Protein AF-A0A2D4FGV4-F1 (afdb_monomer_lite)

Foldseek 3Di:
DDAPPLFQWWKWAADPNDIDIDSDDDQADPPPRHGDDDPDPVRDIDTHTRPRDQPVPDPDDDDDDDPDDCPHPPDCVRDPPLVVVLVVVQVVCVVVVHDRDDSVRCCVPPPVVPDDDDD

Sequence (119 aa):
MQPLDSERALIKVTHCDKDIFGCLVPKNCPLCGQRLIYQSLEEAPVSIPSPFVNGHRERCSFLLKPTTGTFLRYEECFHNCYTYALTFINCVLSAQKQQQMNKNEFTEKFVIPRTRKAS

pLDDT: mean 72.89, std 15.18, range [33.41, 92.94]

Structure (mmCIF, N/CA/C/O backbone):
data_AF-A0A2D4FGV4-F1
#
_entry.id   AF-A0A2D4FGV4-F1
#
loop_
_atom_site.group_PDB
_atom_site.id
_atom_site.type_symbol
_atom_site.label_atom_id
_atom_site.label_alt_id
_atom_site.label_comp_id
_atom_site.label_asym_id
_atom_site.label_entity_id
_atom_site.label_seq_id
_atom_site.pdbx_PDB_ins_code
_atom_site.Cartn_x
_atom_site.Cartn_y
_atom_site.Cartn_z
_atom_site.occupancy
_atom_site.B_iso_or_equiv
_atom_site.auth_seq_id
_atom_site.auth_comp_id
_atom_site.auth_asym_id
_atom_site.auth_atom_id
_atom_site.pdbx_PDB_model_num
ATOM 1 N N . MET A 1 1 ? -16.715 -4.094 -10.945 1.00 33.41 1 MET A N 1
ATOM 2 C CA . MET A 1 1 ? -16.376 -2.903 -10.127 1.00 33.41 1 MET A CA 1
ATOM 3 C C . MET A 1 1 ? -15.103 -2.307 -10.693 1.00 33.41 1 MET A C 1
ATOM 5 O O . MET A 1 1 ? -14.169 -3.069 -10.898 1.00 33.41 1 MET A O 1
ATOM 9 N N . GLN A 1 2 ? -15.099 -1.014 -11.021 1.00 33.75 2 GLN A N 1
ATOM 10 C CA . GLN A 1 2 ? -13.971 -0.358 -11.692 1.00 33.75 2 GLN A CA 1
ATOM 11 C C . GLN A 1 2 ? -12.759 -0.210 -10.749 1.00 33.75 2 GLN A C 1
ATOM 13 O O . GLN A 1 2 ? -12.972 0.038 -9.557 1.00 33.75 2 GLN A O 1
ATOM 18 N N . PRO A 1 3 ? -11.518 -0.372 -11.249 1.00 41.62 3 PRO A N 1
ATOM 19 C CA . PRO A 1 3 ? -10.305 -0.102 -10.484 1.00 41.62 3 PRO A CA 1
ATOM 20 C C . PRO A 1 3 ? -10.306 1.355 -10.024 1.00 41.62 3 PRO A C 1
ATOM 22 O O . PRO A 1 3 ? -10.776 2.239 -10.741 1.00 41.62 3 PRO A O 1
ATOM 25 N N . LEU A 1 4 ? -9.796 1.617 -8.824 1.00 49.53 4 LEU A N 1
ATOM 26 C CA . LEU A 1 4 ? -9.469 2.983 -8.456 1.00 49.53 4 LEU A CA 1
ATOM 27 C C . LEU A 1 4 ? -8.192 3.326 -9.224 1.00 49.53 4 LEU A C 1
ATOM 29 O O . LEU A 1 4 ? -7.132 2.791 -8.904 1.00 49.53 4 LEU A O 1
ATOM 33 N N . ASP A 1 5 ? -8.319 4.132 -10.276 1.00 50.91 5 ASP A N 1
ATOM 34 C CA . ASP A 1 5 ? -7.172 4.585 -11.057 1.00 50.91 5 ASP A CA 1
ATOM 35 C C . ASP A 1 5 ? -6.155 5.195 -10.089 1.00 50.91 5 ASP A C 1
ATOM 37 O O . ASP A 1 5 ? -6.498 6.089 -9.312 1.00 50.91 5 ASP A 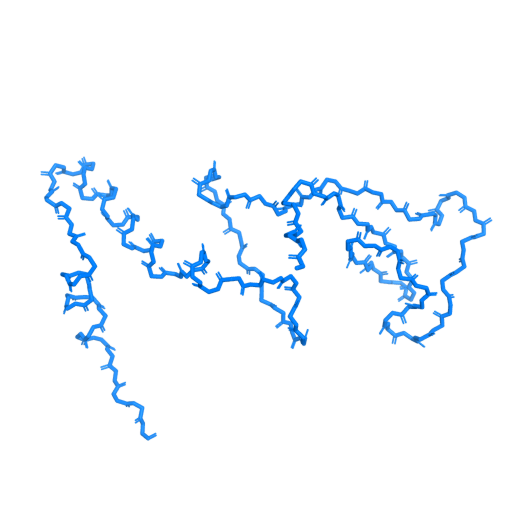O 1
ATOM 41 N N . SER A 1 6 ? -4.910 4.714 -10.120 1.00 53.06 6 SER A N 1
ATOM 42 C CA . SER A 1 6 ? -3.803 5.224 -9.288 1.00 53.06 6 SER A CA 1
ATOM 43 C C . SER A 1 6 ? -3.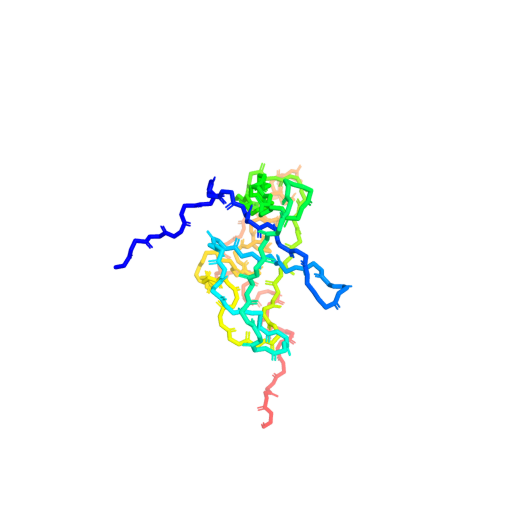557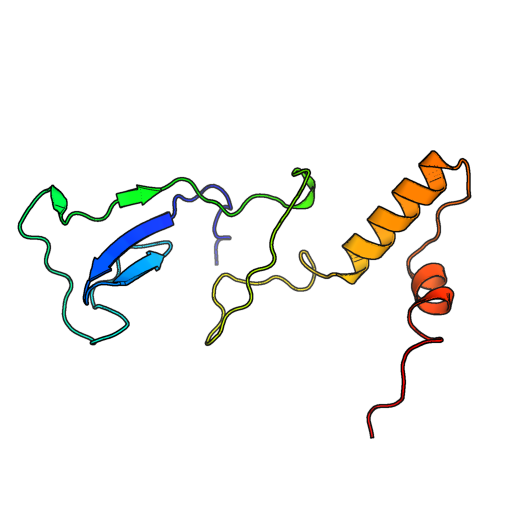 6.734 -9.488 1.00 53.06 6 SER A C 1
ATOM 45 O O . SER A 1 6 ? -2.797 7.345 -8.746 1.00 53.06 6 SER A O 1
ATOM 47 N N . GLU A 1 7 ? -4.226 7.336 -10.475 1.00 55.28 7 GLU A N 1
ATOM 48 C CA . GLU A 1 7 ? -4.224 8.753 -10.834 1.00 55.28 7 GLU A CA 1
ATOM 49 C C . GLU A 1 7 ? -5.276 9.595 -10.091 1.00 55.28 7 GLU A C 1
ATOM 51 O O . GLU A 1 7 ? -5.251 10.823 -10.182 1.00 55.28 7 GLU A O 1
ATOM 56 N N . ARG A 1 8 ? -6.219 8.988 -9.355 1.00 65.75 8 ARG A N 1
ATOM 57 C CA . ARG A 1 8 ? -7.262 9.763 -8.664 1.00 65.75 8 ARG A CA 1
ATOM 58 C C . ARG A 1 8 ? -6.678 10.524 -7.483 1.00 65.75 8 ARG A C 1
ATOM 60 O O . ARG A 1 8 ? -6.131 9.929 -6.558 1.00 65.75 8 ARG A O 1
ATOM 67 N N . ALA A 1 9 ? -6.848 11.843 -7.513 1.00 73.31 9 ALA A N 1
ATOM 68 C CA . ALA A 1 9 ? -6.480 12.730 -6.422 1.00 73.31 9 ALA A CA 1
ATOM 69 C C . ALA A 1 9 ? -7.100 12.266 -5.093 1.00 73.31 9 ALA A C 1
ATOM 71 O O . ALA A 1 9 ? -8.257 11.835 -5.042 1.00 73.31 9 ALA A O 1
ATOM 72 N N . LEU A 1 10 ? -6.322 12.354 -4.015 1.00 82.69 10 LEU A N 1
ATOM 73 C CA . LEU A 1 10 ? -6.863 12.196 -2.674 1.00 82.69 10 LEU A CA 1
ATOM 74 C C . LEU A 1 10 ? -7.544 13.493 -2.263 1.00 82.69 10 LEU A C 1
ATOM 76 O O . LEU A 1 10 ? -7.142 14.586 -2.642 1.00 82.69 10 LEU A O 1
ATOM 80 N N . ILE A 1 11 ? -8.562 13.369 -1.435 1.00 85.88 11 ILE A N 1
ATOM 81 C CA . ILE A 1 11 ? -9.229 14.490 -0.807 1.00 85.88 11 ILE A CA 1
ATOM 82 C C . ILE A 1 11 ? -8.801 14.532 0.653 1.00 85.88 11 ILE A C 1
ATOM 84 O O . ILE A 1 11 ? -8.931 13.536 1.369 1.00 85.88 11 ILE A O 1
ATOM 88 N N . LYS A 1 12 ? -8.304 15.689 1.081 1.00 89.94 12 LYS A N 1
ATOM 89 C CA . LYS A 1 12 ? -8.059 16.028 2.479 1.00 89.94 12 LYS A CA 1
ATOM 90 C C . LYS A 1 12 ? -9.239 16.838 3.011 1.00 89.94 12 LYS A C 1
ATOM 92 O O . LYS A 1 12 ? -9.642 17.828 2.403 1.00 89.94 12 LYS A O 1
ATOM 97 N N . VAL A 1 13 ? -9.744 16.444 4.174 1.00 91.38 13 VAL A N 1
ATOM 98 C CA . VAL A 1 13 ? -10.670 17.238 4.991 1.00 91.38 13 VAL A CA 1
ATOM 99 C C . VAL A 1 13 ? -10.119 17.329 6.410 1.00 91.38 13 VAL A C 1
ATOM 101 O O . VAL A 1 13 ? -9.530 16.365 6.898 1.00 91.38 13 VAL A O 1
ATOM 104 N N . THR A 1 14 ? -10.310 18.460 7.080 1.00 90.31 14 THR A N 1
ATOM 105 C CA . THR A 1 14 ? -9.868 18.648 8.468 1.00 90.31 14 THR A CA 1
ATOM 106 C C . THR A 1 14 ? -11.089 18.741 9.376 1.00 90.31 14 THR A C 1
ATOM 108 O O . THR A 1 14 ? -12.012 19.506 9.114 1.00 90.31 14 THR A O 1
ATOM 111 N N . HIS A 1 15 ? -11.129 17.913 10.420 1.00 91.19 15 HIS A N 1
ATOM 112 C CA . HIS A 1 15 ? -12.197 17.896 11.424 1.00 91.19 15 HIS A CA 1
ATOM 113 C C . HIS A 1 15 ? -11.682 17.235 12.710 1.00 91.19 15 HIS A C 1
ATOM 115 O O . HIS A 1 15 ? -10.802 16.379 12.646 1.00 91.19 15 HIS A O 1
ATOM 121 N N . CYS A 1 16 ? -12.233 17.580 13.880 1.00 90.56 16 CYS A N 1
ATOM 122 C CA . CYS A 1 16 ? -11.741 17.086 15.182 1.00 90.56 16 CYS A CA 1
ATOM 123 C C . CYS A 1 16 ? -10.230 17.321 15.397 1.00 90.56 16 CYS A C 1
ATOM 125 O O . CYS A 1 16 ? -9.563 16.467 15.980 1.00 90.56 16 CYS A O 1
ATOM 127 N N . ASP A 1 17 ? -9.678 18.415 14.864 1.00 89.69 17 ASP A N 1
ATOM 128 C CA . ASP A 1 17 ? -8.234 18.704 14.868 1.00 89.69 17 ASP A CA 1
ATOM 129 C C . ASP A 1 17 ? -7.375 17.585 14.245 1.00 89.69 17 ASP A C 1
ATOM 131 O O . ASP A 1 17 ? -6.211 17.374 14.602 1.00 89.69 17 ASP A O 1
ATOM 135 N N . LYS A 1 18 ? -7.960 16.825 13.310 1.00 88.75 18 LYS A N 1
ATOM 136 C CA . LYS A 1 18 ? -7.306 15.756 12.556 1.00 88.75 18 LYS A CA 1
ATOM 137 C C . LYS A 1 18 ? -7.515 15.952 11.064 1.00 88.75 18 LYS A C 1
ATOM 139 O O . LYS A 1 18 ? -8.599 16.315 10.608 1.00 88.75 18 LYS A O 1
ATOM 144 N N . ASP A 1 19 ? -6.480 15.616 10.308 1.00 89.19 19 ASP A N 1
ATOM 145 C CA . ASP A 1 19 ? -6.582 15.470 8.865 1.00 89.19 19 ASP A CA 1
ATOM 146 C C . ASP A 1 19 ? -7.112 14.080 8.514 1.00 89.19 19 ASP A C 1
ATOM 148 O O . ASP A 1 19 ? -6.609 13.054 8.979 1.00 89.19 19 ASP A O 1
ATOM 152 N N . ILE A 1 20 ? -8.140 14.057 7.675 1.00 86.81 20 ILE A N 1
ATOM 153 C CA . ILE A 1 20 ? -8.797 12.856 7.175 1.00 86.81 20 ILE A CA 1
ATOM 154 C C . ILE A 1 20 ? -8.589 12.821 5.663 1.00 86.81 20 ILE A C 1
ATOM 156 O O . ILE A 1 20 ? -8.904 13.782 4.959 1.00 86.81 20 ILE A O 1
ATOM 160 N N . PHE A 1 21 ? -8.083 11.694 5.166 1.00 86.19 21 PHE A N 1
ATOM 161 C CA . PHE A 1 21 ? -7.772 11.495 3.753 1.00 86.19 21 PHE A CA 1
ATOM 162 C C . PHE A 1 21 ? -8.650 10.395 3.158 1.00 86.19 21 PHE A C 1
ATOM 164 O O . PHE A 1 21 ? -8.829 9.337 3.764 1.00 86.19 21 PHE A O 1
ATOM 171 N N . GLY A 1 22 ? -9.172 10.619 1.955 1.00 78.38 22 GLY A N 1
ATOM 172 C CA . GLY A 1 22 ? -9.980 9.630 1.247 1.00 78.38 22 GLY A CA 1
ATOM 173 C C . GLY A 1 22 ? -10.102 9.918 -0.243 1.00 78.38 22 GLY A C 1
ATOM 174 O O . GLY A 1 22 ? -9.702 10.969 -0.720 1.00 78.38 22 GLY A O 1
ATOM 175 N N . CYS A 1 23 ? -10.668 8.979 -0.999 1.00 76.62 23 CYS A N 1
ATOM 176 C CA . CYS A 1 23 ? -10.889 9.154 -2.441 1.00 76.62 23 CYS A CA 1
ATOM 177 C C . CYS A 1 23 ? -12.130 10.006 -2.756 1.00 76.62 23 CYS A C 1
ATOM 179 O O . CYS A 1 23 ? -12.352 10.378 -3.903 1.00 76.62 23 CYS A O 1
ATOM 181 N N . LEU A 1 24 ? -12.974 10.249 -1.752 1.00 81.56 24 LEU A N 1
ATOM 182 C CA . LEU A 1 24 ? -14.224 10.996 -1.832 1.00 81.56 24 LEU A CA 1
ATOM 183 C C . LEU A 1 24 ? -14.411 11.779 -0.531 1.00 81.56 24 LEU A C 1
ATOM 185 O O . LEU A 1 24 ? -13.955 11.337 0.525 1.00 81.56 24 LEU A O 1
ATOM 189 N N . VAL A 1 25 ? -15.134 12.897 -0.598 1.00 85.69 25 VAL A N 1
ATOM 190 C CA . VAL A 1 25 ? -15.553 13.649 0.592 1.00 85.69 25 VAL A CA 1
ATOM 191 C C . VAL A 1 25 ? -16.596 12.824 1.357 1.00 85.69 25 VAL A C 1
ATOM 193 O O . VAL A 1 25 ? -17.662 12.534 0.800 1.00 85.69 25 VAL A O 1
ATOM 196 N N . PRO A 1 26 ? -16.339 12.424 2.614 1.00 85.94 26 PRO A N 1
ATOM 197 C CA . PRO A 1 26 ? -17.338 11.713 3.396 1.00 85.94 26 PRO A CA 1
ATOM 198 C C . PRO A 1 26 ? -18.455 12.670 3.844 1.00 85.94 26 PRO A C 1
ATOM 200 O O . PRO A 1 26 ? -18.226 13.851 4.075 1.00 85.94 26 PRO A O 1
ATOM 203 N N . LYS A 1 27 ? -19.689 12.171 3.998 1.00 89.25 27 LYS A N 1
ATOM 204 C CA . LYS A 1 27 ? -20.803 12.983 4.538 1.00 89.25 27 LYS A CA 1
ATOM 205 C C . LYS A 1 27 ? -20.671 13.219 6.048 1.00 89.25 27 LYS A C 1
ATOM 207 O O . LYS A 1 27 ? -21.094 14.254 6.560 1.00 89.25 27 LYS A O 1
ATOM 212 N N . ASN A 1 28 ? -20.091 12.247 6.749 1.00 92.62 28 ASN A N 1
ATOM 213 C CA . ASN A 1 28 ? -19.912 12.228 8.195 1.00 92.62 28 ASN A CA 1
ATOM 214 C C . ASN A 1 28 ? -18.431 12.032 8.529 1.00 92.62 28 ASN A C 1
ATOM 216 O O . ASN A 1 28 ? -17.736 11.275 7.851 1.00 92.62 28 ASN A O 1
ATOM 220 N N . CYS A 1 29 ? -17.961 12.680 9.591 1.00 90.62 29 CYS A N 1
ATOM 221 C CA . CYS A 1 29 ? -16.624 12.486 10.123 1.00 90.62 29 CYS A CA 1
ATOM 222 C C . CYS A 1 29 ? -16.473 11.036 10.624 1.00 90.62 29 CYS A C 1
ATOM 224 O O . CYS A 1 29 ? -17.256 10.610 11.475 1.00 90.62 29 CYS A O 1
ATOM 226 N N . PRO A 1 30 ? -15.462 10.276 10.166 1.00 87.50 30 PRO A N 1
ATOM 227 C CA . PRO A 1 30 ? -15.250 8.897 10.604 1.00 87.50 30 PRO A CA 1
ATOM 228 C C . PRO A 1 30 ? -14.776 8.785 12.062 1.00 87.50 30 PRO A C 1
ATOM 230 O O . PRO A 1 30 ? -14.788 7.689 12.612 1.00 87.50 30 PRO A O 1
ATOM 233 N N . LEU A 1 31 ? -14.350 9.892 12.684 1.00 89.06 31 LEU A N 1
ATOM 234 C CA . LEU A 1 31 ? -13.851 9.908 14.062 1.00 89.06 31 LEU A CA 1
ATOM 235 C C . LEU A 1 31 ? -14.959 10.176 15.088 1.00 89.06 31 LEU A C 1
ATOM 237 O O . LEU A 1 31 ? -14.990 9.529 16.128 1.00 89.06 31 LEU A O 1
ATOM 241 N N . CYS A 1 32 ? -15.869 11.116 14.805 1.00 92.44 32 CYS A N 1
ATOM 242 C CA . CYS A 1 32 ? -16.925 11.522 15.744 1.00 92.44 32 CYS A CA 1
ATOM 243 C C . CYS A 1 32 ? -18.357 11.254 15.253 1.00 92.44 32 CYS A C 1
ATOM 245 O O . CYS A 1 32 ? -19.307 11.475 15.998 1.00 92.44 32 CYS A O 1
ATOM 247 N N . GLY A 1 33 ? -18.547 10.838 13.997 1.00 91.88 33 GLY A N 1
ATOM 248 C CA . GLY A 1 33 ? -19.861 10.582 13.392 1.00 91.88 33 GLY A CA 1
ATOM 249 C C . GLY A 1 33 ? -20.658 11.829 12.983 1.00 91.88 33 GLY A C 1
ATOM 250 O O . GLY A 1 33 ? -21.651 11.711 12.260 1.00 91.88 33 GLY A O 1
ATOM 251 N N . GLN A 1 34 ? -20.234 13.031 13.385 1.00 92.94 34 GLN A N 1
ATOM 252 C CA . GLN A 1 34 ? -20.930 14.276 13.044 1.00 92.94 34 GLN A CA 1
ATOM 253 C C . GLN A 1 34 ? -20.838 14.601 11.550 1.00 92.94 34 GLN A C 1
ATOM 255 O O . GLN A 1 34 ? -19.916 14.175 10.857 1.00 92.94 34 GLN A O 1
ATOM 260 N N . ARG A 1 35 ? -21.819 15.347 11.037 1.00 91.19 35 ARG A N 1
ATOM 261 C CA . ARG A 1 35 ? -21.855 15.764 9.632 1.00 91.19 35 ARG A CA 1
ATOM 262 C C . ARG A 1 35 ? -20.736 16.766 9.358 1.00 91.19 35 ARG A C 1
ATOM 264 O O . ARG A 1 35 ? -20.573 17.710 10.122 1.00 91.19 35 ARG A O 1
ATOM 271 N N . LEU A 1 36 ? -20.016 16.585 8.253 1.00 88.81 36 LEU A N 1
ATOM 272 C CA . LEU A 1 36 ? -19.038 17.575 7.808 1.00 88.81 36 LEU A CA 1
ATOM 273 C C . LEU A 1 36 ? -19.781 18.765 7.190 1.00 88.81 36 LEU A C 1
ATOM 275 O O . LEU A 1 36 ? -20.557 18.600 6.245 1.00 88.81 36 LEU A O 1
ATOM 279 N N . ILE A 1 37 ? -19.586 19.944 7.774 1.00 85.38 37 ILE A N 1
ATOM 280 C CA . ILE A 1 37 ? -20.158 21.216 7.331 1.00 85.38 37 ILE A CA 1
ATOM 281 C C . ILE A 1 37 ? -18.986 22.170 7.132 1.00 85.38 37 ILE A C 1
ATOM 283 O O . ILE A 1 37 ? -18.173 22.322 8.035 1.00 85.38 37 ILE A O 1
ATOM 287 N N . TYR A 1 38 ? -18.920 22.785 5.957 1.00 84.06 38 TYR A N 1
ATOM 288 C CA . TYR A 1 38 ? -17.872 23.726 5.576 1.00 84.06 38 TYR A CA 1
ATOM 289 C C . TYR A 1 38 ? -18.514 25.105 5.493 1.00 84.06 38 TYR A C 1
ATOM 291 O O . TYR A 1 38 ? -19.438 25.294 4.698 1.00 84.06 38 TYR A O 1
ATOM 299 N N . GLN A 1 39 ? -18.105 26.029 6.358 1.00 79.44 39 GLN A N 1
ATOM 300 C CA . GLN A 1 39 ? -18.721 27.357 6.448 1.00 79.44 39 GLN A CA 1
ATOM 301 C C . GLN A 1 39 ? -17.937 28.409 5.668 1.00 79.44 39 GLN A C 1
ATOM 303 O O . GLN A 1 39 ? -18.500 29.436 5.289 1.00 79.44 39 GLN A O 1
ATOM 308 N N . SER A 1 40 ? -16.665 28.135 5.386 1.00 83.56 40 SER A N 1
ATOM 309 C CA . SER A 1 40 ? -15.785 29.024 4.641 1.00 83.56 40 SER A CA 1
ATOM 310 C C . SER A 1 40 ? -14.944 28.270 3.608 1.00 83.56 40 SER A C 1
ATOM 312 O O . SER A 1 40 ? -14.915 27.037 3.572 1.00 83.56 40 SER A O 1
ATOM 314 N N . LEU A 1 41 ? -14.273 29.019 2.728 1.00 82.56 41 LEU A N 1
ATOM 315 C CA . LEU A 1 41 ? -13.424 28.437 1.689 1.00 82.56 41 LEU A CA 1
ATOM 316 C C . LEU A 1 41 ? -12.168 27.783 2.284 1.00 82.56 41 LEU A C 1
ATOM 318 O O . LEU A 1 41 ? -11.675 26.798 1.743 1.00 82.56 41 LEU A O 1
ATOM 322 N N . GLU A 1 42 ? -11.678 28.299 3.410 1.00 84.19 42 GLU A N 1
ATOM 323 C CA . GLU A 1 42 ? -10.517 27.774 4.135 1.00 84.19 42 GLU A CA 1
ATOM 324 C C . GLU A 1 42 ? -10.782 26.378 4.720 1.00 84.19 42 GLU A C 1
ATOM 326 O O . GLU A 1 42 ? -9.852 25.590 4.886 1.00 84.19 42 GLU A O 1
ATOM 331 N N . GLU A 1 43 ? -12.048 26.055 4.998 1.00 83.62 43 GLU A N 1
ATOM 332 C CA . GLU A 1 43 ? -12.485 24.753 5.515 1.00 83.62 43 GLU A CA 1
ATOM 333 C C . GLU A 1 43 ? -12.818 23.745 4.405 1.00 83.62 43 GLU A C 1
ATOM 335 O O . GLU A 1 43 ? -13.081 22.574 4.687 1.00 83.62 43 GLU A O 1
ATOM 340 N N . ALA A 1 44 ? -12.838 24.175 3.140 1.00 87.31 44 ALA A N 1
ATOM 341 C CA . ALA A 1 44 ? -13.278 23.339 2.033 1.00 87.31 44 ALA A CA 1
ATOM 342 C C . ALA A 1 44 ? -12.364 22.110 1.828 1.00 87.31 44 ALA A C 1
ATOM 344 O O . ALA A 1 44 ? -11.149 22.184 2.032 1.00 87.31 44 ALA A O 1
ATOM 345 N N . PRO A 1 45 ? -12.914 20.969 1.367 1.00 90.94 45 PRO A N 1
ATOM 346 C CA . PRO A 1 45 ? -12.111 19.811 0.997 1.00 90.94 45 PRO A CA 1
ATOM 347 C C . PRO A 1 45 ? -11.043 20.159 -0.041 1.00 90.94 45 PRO A C 1
ATOM 349 O O . PRO A 1 45 ? -11.342 20.734 -1.088 1.00 90.94 45 PRO A O 1
ATOM 352 N N . VAL A 1 46 ? -9.806 19.743 0.219 1.00 90.31 46 VAL A N 1
ATOM 353 C CA . VAL A 1 46 ? -8.670 20.012 -0.665 1.00 90.31 46 VAL A CA 1
ATOM 354 C C . VAL A 1 46 ? -8.329 18.762 -1.459 1.00 90.31 46 VAL A C 1
ATOM 356 O O . VAL A 1 46 ? -8.104 17.694 -0.891 1.00 90.31 46 VAL A O 1
ATOM 359 N N . SER A 1 47 ? -8.251 18.902 -2.780 1.00 86.75 47 SER A N 1
ATOM 360 C CA . SER A 1 47 ? -7.752 17.855 -3.669 1.00 86.75 47 SER A CA 1
ATOM 361 C C . SER A 1 47 ? -6.226 17.879 -3.696 1.00 86.75 47 SER A C 1
ATOM 363 O O . SER A 1 47 ? -5.626 18.863 -4.125 1.00 86.75 47 SER A O 1
ATOM 365 N N . ILE A 1 48 ? -5.597 16.789 -3.269 1.00 83.06 48 ILE A N 1
ATOM 366 C CA . ILE A 1 48 ? -4.150 16.580 -3.317 1.00 83.06 48 ILE A CA 1
ATOM 367 C C . ILE A 1 48 ? -3.817 15.520 -4.378 1.00 83.06 48 ILE A C 1
ATOM 369 O O . ILE A 1 48 ? -4.571 14.554 -4.535 1.00 83.06 48 ILE A O 1
ATOM 373 N N . PRO A 1 49 ? -2.698 15.652 -5.113 1.00 77.81 49 PRO A N 1
ATOM 374 C CA . PRO A 1 49 ? -2.249 14.608 -6.026 1.00 77.81 49 PRO A CA 1
ATOM 375 C C . PRO A 1 49 ? -2.150 13.261 -5.312 1.00 77.81 49 PRO A C 1
ATOM 377 O O . PRO A 1 49 ? -1.799 13.205 -4.131 1.00 77.81 49 PRO A O 1
ATOM 380 N N . SER A 1 50 ? -2.458 12.179 -6.026 1.00 72.8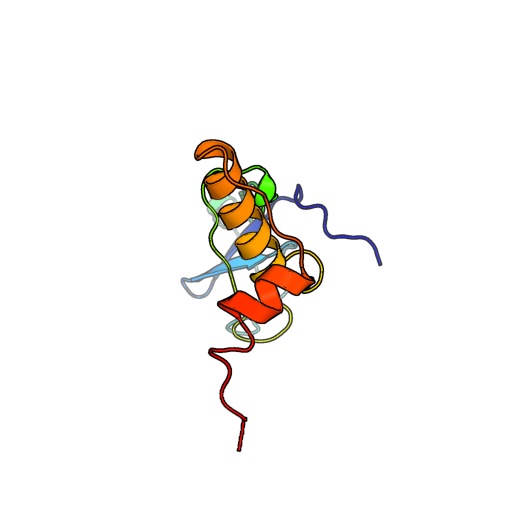1 50 SER A N 1
ATOM 381 C CA . SER A 1 50 ? -2.298 10.835 -5.479 1.00 72.81 50 SER A CA 1
ATOM 382 C C . SER A 1 50 ? -0.831 10.616 -5.078 1.00 72.81 50 SER A C 1
ATOM 384 O O . SER A 1 50 ? 0.043 10.687 -5.943 1.00 72.81 50 SER A O 1
ATOM 386 N N . PRO A 1 51 ? -0.528 10.320 -3.799 1.00 66.06 51 PRO A N 1
ATOM 387 C CA . PRO A 1 51 ? 0.787 9.829 -3.402 1.00 66.06 51 PRO A CA 1
ATOM 388 C C . PRO A 1 51 ? 0.957 8.345 -3.768 1.00 66.06 51 PRO A C 1
ATOM 390 O O . PRO A 1 51 ? 2.033 7.779 -3.582 1.00 66.06 51 PRO A O 1
ATOM 393 N N . PHE A 1 52 ? -0.109 7.695 -4.252 1.00 70.50 52 PHE A N 1
ATOM 394 C CA . PHE A 1 52 ? -0.104 6.301 -4.664 1.00 70.50 52 PHE A CA 1
ATOM 395 C C . PHE A 1 52 ? 0.294 6.206 -6.123 1.00 70.50 52 PHE A C 1
ATOM 397 O O . PHE A 1 52 ? -0.489 6.464 -7.037 1.00 70.50 52 PHE A O 1
ATOM 404 N N . VAL A 1 53 ? 1.536 5.804 -6.317 1.00 66.19 53 VAL A N 1
ATOM 405 C CA . VAL A 1 53 ? 2.142 5.603 -7.623 1.00 66.19 53 VAL A CA 1
ATOM 406 C C . VAL A 1 53 ? 2.549 4.148 -7.775 1.00 66.19 53 VAL A C 1
ATOM 408 O O . VAL A 1 53 ? 2.650 3.395 -6.803 1.00 66.19 53 VAL A O 1
ATOM 411 N N . ASN A 1 54 ? 2.786 3.735 -9.015 1.00 64.62 54 ASN A N 1
ATOM 412 C CA . ASN A 1 54 ? 3.310 2.406 -9.272 1.00 64.62 54 ASN A CA 1
ATOM 413 C C . ASN A 1 54 ? 4.730 2.301 -8.689 1.00 64.62 54 ASN A C 1
ATOM 415 O O . ASN A 1 54 ? 5.677 2.829 -9.267 1.00 64.62 54 ASN A O 1
ATOM 419 N N . GLY A 1 55 ? 4.880 1.575 -7.578 1.00 62.00 55 GLY A N 1
ATOM 420 C CA . GLY A 1 55 ? 6.166 1.395 -6.898 1.00 62.00 55 GLY A CA 1
ATOM 421 C C . GLY A 1 55 ? 7.255 0.745 -7.760 1.00 62.00 55 GLY A C 1
ATOM 422 O O . GLY A 1 55 ? 8.431 0.913 -7.468 1.00 62.00 55 GLY A O 1
ATOM 423 N N . HIS A 1 56 ? 6.901 0.067 -8.861 1.00 62.50 56 HIS A N 1
ATOM 424 C CA . HIS A 1 56 ? 7.872 -0.460 -9.829 1.00 62.50 56 HIS A CA 1
ATOM 425 C C . HIS A 1 56 ? 8.509 0.619 -10.714 1.00 62.50 56 HIS A C 1
ATOM 427 O O . HIS A 1 56 ? 9.496 0.340 -11.392 1.00 62.50 56 HIS A O 1
ATOM 433 N N . ARG A 1 57 ? 7.932 1.825 -10.761 1.00 65.31 57 ARG A N 1
ATOM 434 C CA . ARG A 1 57 ? 8.432 2.959 -11.554 1.00 65.31 57 ARG A CA 1
ATOM 435 C C . ARG A 1 57 ? 9.178 3.995 -10.712 1.00 65.31 57 ARG A C 1
ATOM 437 O O . ARG A 1 57 ? 9.806 4.881 -11.282 1.00 65.31 57 ARG A O 1
ATOM 444 N N . GLU A 1 58 ? 9.166 3.850 -9.390 1.00 67.00 58 GLU A N 1
ATOM 445 C CA . GLU A 1 58 ? 9.804 4.775 -8.456 1.00 67.00 58 GLU A CA 1
ATOM 446 C C . GLU A 1 58 ? 11.090 4.204 -7.859 1.00 67.00 58 GLU A C 1
ATOM 448 O O . GLU A 1 58 ? 11.246 2.999 -7.679 1.00 67.00 58 GLU A O 1
ATOM 453 N N . ARG A 1 59 ? 12.032 5.086 -7.504 1.00 64.12 59 ARG A N 1
ATOM 454 C CA . ARG A 1 59 ? 13.312 4.686 -6.887 1.00 64.12 59 ARG A CA 1
ATOM 455 C C . ARG A 1 59 ? 13.172 4.267 -5.416 1.00 64.12 59 ARG A C 1
ATOM 457 O O . ARG A 1 59 ? 14.079 3.635 -4.884 1.00 64.12 59 ARG A O 1
ATOM 464 N N . CYS A 1 60 ? 12.079 4.655 -4.755 1.00 59.16 60 CYS A N 1
ATOM 465 C CA . CYS A 1 60 ? 11.788 4.370 -3.351 1.00 59.16 60 CYS A CA 1
ATOM 466 C C . CYS A 1 60 ? 10.267 4.384 -3.122 1.00 59.16 60 CYS A C 1
ATOM 468 O O . CYS A 1 60 ? 9.583 5.267 -3.635 1.00 59.16 60 CYS A O 1
ATOM 470 N N . SER A 1 61 ? 9.738 3.431 -2.348 1.00 66.06 61 SER A N 1
ATOM 471 C CA . SER A 1 61 ? 8.305 3.338 -2.035 1.00 66.06 61 SER A CA 1
ATOM 472 C C . SER A 1 61 ? 8.067 2.898 -0.589 1.00 66.06 61 SER A C 1
ATOM 474 O O . SER A 1 61 ? 8.784 2.033 -0.086 1.00 66.06 61 SER A O 1
ATOM 476 N N . PHE A 1 62 ? 7.020 3.427 0.049 1.00 61.31 62 PHE A N 1
ATOM 477 C CA . PHE A 1 62 ? 6.568 3.012 1.382 1.00 61.31 62 PHE A CA 1
ATOM 478 C C . PHE A 1 62 ? 5.314 2.134 1.285 1.00 61.31 62 PHE A C 1
ATOM 480 O O . PHE A 1 62 ? 4.401 2.434 0.518 1.00 61.31 62 PHE A O 1
ATOM 487 N N . LEU A 1 63 ? 5.254 1.061 2.082 1.00 67.06 63 LEU A N 1
ATOM 488 C CA . LEU A 1 63 ? 4.084 0.184 2.165 1.00 67.06 63 LEU A CA 1
ATOM 489 C C . LEU A 1 63 ? 3.140 0.667 3.273 1.00 67.06 63 LEU A C 1
ATOM 491 O O . LEU A 1 63 ? 3.513 0.679 4.445 1.00 67.06 63 LEU A O 1
ATOM 495 N N . LEU A 1 64 ? 1.903 1.013 2.911 1.00 61.84 64 LEU A N 1
ATOM 496 C CA . LEU A 1 64 ? 0.844 1.349 3.864 1.00 61.84 64 LEU A CA 1
ATOM 497 C C . LEU A 1 64 ? -0.079 0.144 4.068 1.00 61.84 64 LEU A C 1
ATOM 499 O O . LEU A 1 64 ? -0.687 -0.349 3.120 1.00 61.84 64 LEU A O 1
ATOM 503 N N . LYS A 1 65 ? -0.188 -0.327 5.316 1.00 58.53 65 LYS A N 1
ATOM 504 C CA . LYS A 1 65 ? -1.120 -1.388 5.717 1.00 58.53 65 LYS A CA 1
ATOM 505 C C . LYS A 1 65 ? -2.309 -0.768 6.470 1.00 58.53 65 LYS A C 1
ATOM 507 O O . LYS A 1 65 ? -2.073 0.007 7.395 1.00 58.53 65 LYS A O 1
ATOM 512 N N . PRO A 1 66 ? -3.563 -1.132 6.140 1.00 55.78 66 PRO A N 1
ATOM 513 C CA . PRO A 1 66 ? -4.732 -0.693 6.897 1.00 55.78 66 PRO A CA 1
ATOM 514 C C . PRO A 1 66 ? -4.657 -1.119 8.365 1.00 55.78 66 PRO A C 1
ATOM 516 O O . PRO A 1 66 ? -4.347 -2.278 8.653 1.00 55.78 66 PRO A O 1
ATOM 519 N N . THR A 1 67 ? -5.028 -0.225 9.282 1.00 57.16 67 THR A N 1
ATOM 520 C CA . THR A 1 67 ? -5.237 -0.564 10.700 1.00 57.16 67 THR A CA 1
ATOM 521 C C . THR A 1 67 ? -6.568 -1.294 10.908 1.00 57.16 67 THR A C 1
ATOM 523 O O . THR A 1 67 ? -6.646 -2.223 11.705 1.00 57.16 67 THR A O 1
ATOM 526 N N . THR A 1 68 ? -7.604 -0.912 10.154 1.00 55.66 68 THR A N 1
ATOM 527 C CA . THR A 1 68 ? -8.932 -1.545 10.105 1.00 55.66 68 THR A CA 1
ATOM 528 C C . THR A 1 68 ? -9.510 -1.448 8.684 1.00 55.66 68 THR A C 1
ATOM 530 O O . THR A 1 68 ? -9.291 -0.463 7.979 1.00 55.66 68 THR A O 1
ATOM 533 N N . GLY A 1 69 ? -10.240 -2.479 8.237 1.00 60.66 69 GLY A N 1
ATOM 534 C CA . GLY A 1 69 ? -10.815 -2.548 6.883 1.00 60.66 69 GLY A CA 1
ATOM 535 C C . GLY A 1 69 ? -9.786 -2.750 5.757 1.00 60.66 69 GLY A C 1
ATOM 536 O O . GLY A 1 69 ? -8.608 -2.999 5.997 1.00 60.66 69 GLY A O 1
ATOM 537 N N . THR A 1 70 ? -10.231 -2.657 4.500 1.00 54.66 70 THR A N 1
ATOM 538 C CA . THR A 1 70 ? -9.364 -2.698 3.307 1.00 54.66 70 THR A CA 1
ATOM 539 C C . THR A 1 70 ? -9.021 -1.269 2.879 1.00 54.66 70 THR A C 1
ATOM 541 O O . THR A 1 70 ? -9.563 -0.770 1.889 1.00 54.66 70 THR A O 1
ATOM 544 N N . PHE A 1 71 ? -8.217 -0.555 3.674 1.00 52.59 71 PHE A N 1
ATOM 545 C CA . PHE A 1 71 ? -7.736 0.777 3.287 1.00 52.59 71 PHE A CA 1
ATOM 546 C C . PHE A 1 71 ? -6.914 0.661 2.002 1.00 52.59 71 PHE A C 1
ATOM 548 O O . PHE A 1 71 ? -5.789 0.167 2.033 1.00 52.59 71 PHE A O 1
ATOM 555 N N . LEU A 1 72 ? -7.527 1.091 0.892 1.00 55.81 72 LEU A N 1
ATOM 556 C CA . LEU A 1 72 ? -7.110 0.815 -0.483 1.00 55.81 72 LEU A CA 1
ATOM 557 C C . LEU A 1 72 ? -7.101 -0.700 -0.750 1.00 55.81 72 LEU A C 1
ATOM 559 O O . LEU A 1 72 ? -6.758 -1.516 0.102 1.00 55.81 72 LEU A O 1
ATOM 563 N N . ARG A 1 73 ? -7.566 -1.129 -1.924 1.00 53.62 73 ARG A N 1
ATOM 564 C CA . ARG A 1 73 ? -7.572 -2.558 -2.263 1.00 53.62 73 ARG A CA 1
ATOM 565 C C . ARG A 1 73 ? -6.124 -3.022 -2.438 1.00 53.62 73 ARG A C 1
ATOM 567 O O . ARG A 1 73 ? -5.581 -2.944 -3.532 1.00 53.62 73 ARG A O 1
ATOM 574 N N . TYR A 1 74 ? -5.492 -3.456 -1.350 1.00 47.84 74 TYR A N 1
ATOM 575 C CA .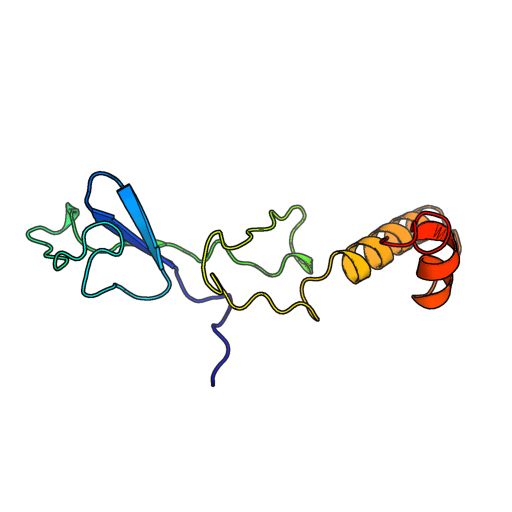 TYR A 1 74 ? -4.214 -4.150 -1.386 1.00 47.84 74 TYR A CA 1
ATOM 576 C C . TYR A 1 74 ? -4.401 -5.425 -2.206 1.00 47.84 74 TYR A C 1
ATOM 578 O O . TYR A 1 74 ? -5.009 -6.391 -1.745 1.00 47.84 74 TYR A O 1
ATOM 586 N N . GLU A 1 75 ? -3.925 -5.407 -3.447 1.00 52.47 75 GLU A N 1
ATOM 587 C CA . GLU A 1 75 ? -3.904 -6.602 -4.281 1.00 52.47 75 GLU A CA 1
ATOM 588 C C . GLU A 1 75 ? -2.617 -7.381 -4.036 1.00 52.47 75 GLU A C 1
ATOM 590 O O . GLU A 1 75 ? -1.558 -7.049 -4.562 1.00 52.47 75 GLU A O 1
ATOM 595 N N . GLU A 1 76 ? -2.729 -8.441 -3.242 1.00 46.88 76 GLU A N 1
ATOM 596 C CA . GLU A 1 76 ? -1.646 -9.349 -2.855 1.00 46.88 76 GLU A CA 1
ATOM 597 C C . GLU A 1 76 ? -0.890 -9.945 -4.057 1.00 46.88 76 GLU A C 1
ATOM 599 O O . GLU A 1 76 ? 0.308 -10.213 -3.982 1.00 46.88 76 GLU A O 1
ATOM 604 N N . CYS A 1 77 ? -1.552 -10.096 -5.207 1.00 45.41 77 CYS A N 1
ATOM 605 C CA . CYS A 1 77 ? -0.926 -10.598 -6.432 1.00 45.41 77 CYS A CA 1
ATOM 606 C C . CYS A 1 77 ? -0.000 -9.571 -7.110 1.00 45.41 77 CYS A C 1
ATOM 608 O O . CYS A 1 77 ? 0.985 -9.973 -7.725 1.00 45.41 77 CYS A O 1
ATOM 610 N N . PHE A 1 78 ? -0.272 -8.271 -6.955 1.00 45.38 78 PHE A N 1
ATOM 611 C CA . PHE A 1 78 ? 0.496 -7.175 -7.567 1.00 45.38 78 PHE A CA 1
ATOM 612 C C . PHE A 1 78 ? 1.370 -6.404 -6.564 1.00 45.38 78 PHE A C 1
ATOM 614 O O . PHE A 1 78 ? 2.247 -5.651 -6.969 1.00 45.38 78 PHE A O 1
ATOM 621 N N . HIS A 1 79 ? 1.180 -6.627 -5.261 1.00 53.97 79 HIS A N 1
ATOM 622 C CA . HIS A 1 79 ? 1.877 -5.925 -4.178 1.00 53.97 79 HIS A CA 1
ATOM 623 C C . HIS A 1 79 ? 2.540 -6.880 -3.168 1.00 53.97 79 HIS A C 1
ATOM 625 O O . HIS A 1 79 ? 2.633 -6.565 -1.977 1.00 53.97 79 HIS A O 1
ATOM 631 N N . ASN A 1 80 ? 2.989 -8.067 -3.597 1.00 56.62 80 ASN A N 1
ATOM 632 C CA . ASN A 1 80 ? 3.718 -8.973 -2.701 1.00 56.62 80 ASN A CA 1
ATOM 633 C C . ASN A 1 80 ? 5.226 -8.680 -2.653 1.00 56.62 80 ASN A C 1
ATOM 635 O O . ASN A 1 80 ? 5.895 -8.435 -3.659 1.00 56.62 80 ASN A O 1
ATOM 639 N N . CYS A 1 81 ? 5.775 -8.795 -1.443 1.00 65.25 81 CYS A N 1
ATOM 640 C CA . CYS A 1 81 ? 7.206 -8.707 -1.148 1.00 65.25 81 CYS A CA 1
ATOM 641 C C . CYS A 1 81 ? 8.040 -9.774 -1.875 1.00 65.25 81 CYS A C 1
ATOM 643 O O . CYS A 1 81 ? 9.236 -9.585 -2.084 1.00 65.25 81 CYS A O 1
ATOM 645 N N . TYR A 1 82 ? 7.408 -10.874 -2.288 1.00 69.81 82 TYR A N 1
ATOM 646 C CA . TYR A 1 82 ? 8.052 -11.991 -2.960 1.00 69.81 82 TYR A CA 1
ATOM 647 C C . TYR A 1 82 ? 8.566 -11.601 -4.356 1.00 69.81 82 TYR A C 1
ATOM 649 O O . TYR A 1 82 ? 9.748 -11.765 -4.658 1.00 69.81 82 TYR A O 1
ATOM 657 N N . THR A 1 83 ? 7.689 -11.065 -5.211 1.00 64.31 83 THR A N 1
ATOM 658 C CA . THR A 1 83 ? 8.037 -10.712 -6.600 1.00 64.31 83 THR A CA 1
ATOM 659 C C . THR A 1 83 ? 9.025 -9.553 -6.621 1.00 64.31 83 THR A C 1
ATOM 661 O O . THR A 1 83 ? 9.967 -9.555 -7.415 1.00 64.31 83 THR A O 1
ATOM 664 N N . TYR A 1 84 ? 8.865 -8.606 -5.692 1.00 70.19 84 TYR A N 1
ATOM 665 C CA . TYR A 1 84 ? 9.825 -7.533 -5.465 1.00 70.19 84 TYR A CA 1
ATOM 666 C C . TYR A 1 84 ? 11.214 -8.070 -5.089 1.00 70.19 84 TYR A C 1
ATOM 668 O O . TYR A 1 84 ? 12.190 -7.738 -5.757 1.00 70.19 84 TYR A O 1
ATOM 676 N N . ALA A 1 85 ? 11.312 -8.935 -4.071 1.00 73.81 85 ALA A N 1
ATOM 677 C CA . ALA A 1 85 ? 12.591 -9.482 -3.620 1.00 73.81 85 ALA A CA 1
ATOM 678 C C . ALA A 1 85 ? 13.296 -10.284 -4.723 1.00 73.81 85 ALA A C 1
ATOM 680 O O . ALA A 1 85 ? 14.496 -10.109 -4.936 1.00 73.81 85 ALA A O 1
ATOM 681 N N . LEU A 1 86 ? 12.547 -11.103 -5.469 1.00 79.75 86 LEU A N 1
ATOM 682 C CA . LEU A 1 86 ? 13.083 -11.856 -6.601 1.00 79.75 86 LEU A CA 1
ATOM 683 C C . LEU A 1 86 ? 13.612 -10.929 -7.705 1.00 79.75 86 LEU A C 1
ATOM 685 O O . LEU A 1 86 ? 14.724 -11.118 -8.193 1.00 79.75 86 LEU A O 1
ATOM 689 N N . THR A 1 87 ? 12.842 -9.899 -8.066 1.00 72.62 87 THR A N 1
ATOM 690 C CA . THR A 1 87 ? 13.235 -8.924 -9.095 1.00 72.62 87 THR A CA 1
ATOM 691 C C . THR A 1 87 ? 14.478 -8.144 -8.670 1.00 72.62 87 THR A C 1
ATOM 693 O O . THR A 1 87 ? 15.421 -8.022 -9.446 1.00 72.62 87 THR A O 1
ATOM 696 N N . PHE A 1 88 ? 14.521 -7.669 -7.423 1.00 76.62 88 PHE A N 1
ATOM 697 C CA . PHE A 1 88 ? 15.668 -6.950 -6.874 1.00 76.62 88 PHE A CA 1
ATOM 698 C C . PHE A 1 88 ? 16.943 -7.801 -6.901 1.00 76.62 88 PHE A C 1
ATOM 700 O O . PHE A 1 88 ? 17.968 -7.353 -7.414 1.00 76.62 88 PHE A O 1
ATOM 707 N N . ILE A 1 89 ? 16.883 -9.042 -6.405 1.00 77.81 89 ILE A N 1
ATOM 708 C CA . ILE A 1 89 ? 18.044 -9.940 -6.412 1.00 77.81 89 ILE A CA 1
ATOM 709 C C . ILE A 1 89 ? 18.499 -10.223 -7.841 1.00 77.81 89 ILE A C 1
ATOM 711 O O . ILE A 1 89 ? 19.691 -10.146 -8.118 1.00 77.81 89 ILE A O 1
ATOM 715 N N . ASN A 1 90 ? 17.576 -10.472 -8.770 1.00 83.44 90 ASN A N 1
ATOM 716 C CA . ASN A 1 90 ? 17.934 -10.705 -10.168 1.00 83.44 90 ASN A CA 1
ATOM 717 C C . ASN A 1 90 ? 18.571 -9.476 -10.833 1.00 83.44 90 ASN A C 1
ATOM 719 O O . ASN A 1 90 ? 19.504 -9.636 -11.620 1.00 83.44 90 ASN A O 1
ATOM 723 N N . CYS A 1 91 ? 18.150 -8.258 -10.480 1.00 73.56 91 CYS A N 1
ATOM 724 C CA . CYS A 1 91 ? 18.823 -7.031 -10.913 1.00 73.56 91 CYS A CA 1
ATOM 725 C C . CYS A 1 91 ? 20.265 -6.948 -10.386 1.00 73.56 91 CYS A C 1
ATOM 727 O O . CYS A 1 91 ? 21.177 -6.633 -11.151 1.00 73.56 91 CYS A O 1
ATOM 729 N N . VAL A 1 92 ? 20.491 -7.267 -9.107 1.00 77.06 92 VAL A N 1
ATOM 730 C CA . VAL A 1 92 ? 21.838 -7.291 -8.507 1.00 77.06 92 VAL A CA 1
ATOM 731 C C . VAL A 1 92 ? 22.713 -8.364 -9.160 1.00 77.06 92 VAL A C 1
ATOM 733 O O . VAL A 1 92 ? 23.849 -8.076 -9.536 1.00 77.06 92 VAL A O 1
ATOM 736 N N . LEU A 1 93 ? 22.181 -9.572 -9.366 1.00 82.56 93 LEU A N 1
ATOM 737 C CA . LEU A 1 93 ? 22.888 -10.667 -10.034 1.00 82.56 93 LEU A CA 1
ATOM 738 C C . LEU A 1 93 ? 23.283 -10.277 -11.461 1.00 82.56 93 LEU A C 1
ATOM 740 O O . LEU A 1 93 ? 24.441 -10.436 -11.838 1.00 82.56 93 LEU A O 1
ATOM 744 N N . SER A 1 94 ? 22.375 -9.669 -12.230 1.00 78.06 94 SER A N 1
ATOM 745 C CA . SER A 1 94 ? 22.691 -9.174 -13.574 1.00 78.06 94 SER A CA 1
ATOM 746 C C . SER A 1 94 ? 23.765 -8.091 -13.579 1.00 78.06 94 SER A C 1
ATOM 748 O O . SER A 1 94 ? 24.669 -8.148 -14.412 1.00 78.06 94 SER A O 1
ATOM 750 N N . ALA A 1 95 ? 23.720 -7.138 -12.643 1.00 77.62 95 ALA A N 1
ATOM 751 C CA . ALA A 1 95 ? 24.758 -6.114 -12.511 1.00 77.62 95 ALA A CA 1
ATOM 752 C C . ALA A 1 95 ? 26.137 -6.721 -12.189 1.00 77.62 95 ALA A C 1
ATOM 754 O O . ALA A 1 95 ? 27.166 -6.203 -12.616 1.00 77.62 95 ALA A O 1
ATOM 755 N N . GLN A 1 96 ? 26.157 -7.858 -11.492 1.00 88.56 96 GLN A N 1
ATOM 756 C CA . GLN A 1 96 ? 27.361 -8.622 -11.164 1.00 88.56 96 GLN A CA 1
ATOM 757 C C . GLN A 1 96 ? 27.753 -9.655 -12.237 1.00 88.56 96 GLN A C 1
ATOM 759 O O . GLN A 1 96 ? 28.686 -10.426 -12.017 1.00 88.56 96 GLN A O 1
ATOM 764 N N . LYS A 1 97 ? 27.068 -9.684 -13.392 1.00 91.38 97 LYS A N 1
ATOM 765 C CA . LYS A 1 97 ? 27.231 -10.698 -14.456 1.00 91.38 97 LYS A CA 1
ATOM 766 C C . LYS A 1 97 ? 27.017 -12.140 -13.976 1.00 91.38 97 LYS A C 1
ATOM 768 O O . LYS A 1 97 ? 27.611 -13.076 -14.506 1.00 91.38 97 LYS A O 1
ATOM 773 N N . GLN A 1 98 ? 26.168 -12.317 -12.973 1.00 90.81 98 GLN A N 1
ATOM 774 C CA . GLN A 1 98 ? 25.745 -13.617 -12.471 1.00 90.81 98 GLN A CA 1
ATOM 775 C C . GLN A 1 98 ? 24.411 -14.037 -13.091 1.00 90.81 98 GLN A C 1
ATOM 777 O O . GLN A 1 98 ? 23.647 -13.219 -13.611 1.00 90.81 98 GLN A O 1
ATOM 782 N N . GLN A 1 99 ? 24.136 -15.339 -13.037 1.00 90.81 99 GLN A N 1
ATOM 783 C CA . GLN A 1 99 ? 22.905 -15.912 -13.563 1.00 90.81 99 GLN A CA 1
ATOM 784 C C . GLN A 1 99 ? 21.709 -15.521 -12.686 1.00 90.81 99 GLN A C 1
ATOM 786 O O . GLN A 1 99 ? 21.726 -15.718 -11.472 1.00 90.81 99 GLN A O 1
ATOM 791 N N . GLN A 1 100 ? 20.664 -14.992 -13.321 1.00 87.81 100 GLN A N 1
ATOM 792 C CA . GLN A 1 100 ? 19.379 -14.744 -12.676 1.00 87.81 100 GLN A CA 1
ATOM 793 C C . GLN A 1 100 ? 18.692 -16.057 -12.319 1.00 87.81 100 GLN A C 1
ATOM 795 O O . GLN A 1 100 ? 18.847 -17.067 -13.004 1.00 87.81 100 GLN A O 1
ATOM 800 N N . MET A 1 101 ? 17.885 -16.016 -11.272 1.00 84.75 101 MET A N 1
ATOM 801 C CA . MET A 1 101 ? 17.202 -17.184 -10.746 1.00 84.75 101 MET A CA 1
ATOM 802 C C . MET A 1 101 ? 15.691 -17.031 -10.854 1.00 84.75 101 MET A C 1
ATOM 804 O O . MET A 1 101 ? 15.136 -15.935 -10.754 1.00 84.75 101 MET A O 1
ATOM 808 N N . ASN A 1 102 ? 15.011 -18.147 -11.081 1.00 85.06 102 ASN A N 1
ATOM 809 C CA . ASN A 1 102 ? 13.559 -18.164 -11.205 1.00 85.06 102 ASN A CA 1
ATOM 810 C C . ASN A 1 102 ? 12.869 -18.291 -9.833 1.00 85.06 102 ASN A C 1
ATOM 812 O O . ASN A 1 102 ? 13.503 -18.445 -8.786 1.00 85.06 102 ASN A O 1
ATOM 816 N N . LYS A 1 103 ? 11.534 -18.235 -9.849 1.00 76.88 103 LYS A N 1
ATOM 817 C CA . LYS A 1 103 ? 10.686 -18.328 -8.654 1.00 76.88 103 LYS A CA 1
ATOM 818 C C . LYS A 1 103 ? 10.989 -19.573 -7.809 1.00 76.88 103 LYS A C 1
ATOM 820 O O . LYS A 1 103 ? 11.102 -19.496 -6.586 1.00 76.88 103 LYS A O 1
ATOM 825 N N . ASN A 1 104 ? 11.168 -20.723 -8.447 1.00 81.81 104 ASN A N 1
ATOM 826 C CA . ASN A 1 104 ? 11.406 -21.973 -7.733 1.00 81.81 104 ASN A CA 1
ATOM 827 C C . ASN A 1 104 ? 12.789 -21.955 -7.073 1.00 81.81 104 ASN A C 1
ATOM 829 O O . ASN A 1 104 ? 12.899 -22.203 -5.877 1.00 81.81 104 ASN A O 1
ATOM 833 N N . GLU A 1 105 ? 13.823 -21.533 -7.801 1.00 83.56 105 GLU A N 1
ATOM 834 C CA . GLU A 1 105 ? 15.189 -21.440 -7.268 1.00 83.56 105 GLU A CA 1
ATOM 835 C C . GLU A 1 105 ? 15.314 -20.446 -6.107 1.00 83.56 105 GLU A C 1
ATOM 837 O O . GLU A 1 105 ? 16.029 -20.707 -5.140 1.00 83.56 105 GLU A O 1
ATOM 842 N N . PHE A 1 106 ? 14.616 -19.309 -6.172 1.00 83.50 106 PHE A N 1
ATOM 843 C CA . PHE A 1 106 ? 14.596 -18.330 -5.084 1.00 83.50 106 PHE A CA 1
ATOM 844 C C . PHE A 1 106 ? 13.890 -18.856 -3.836 1.00 83.50 106 PHE A C 1
ATOM 846 O O . PHE A 1 106 ? 14.389 -18.678 -2.723 1.00 83.50 106 PHE A O 1
ATOM 853 N N . THR A 1 107 ? 12.767 -19.548 -4.019 1.00 75.69 107 THR A N 1
ATOM 854 C CA . THR A 1 107 ? 12.016 -20.151 -2.910 1.00 75.69 107 THR A CA 1
ATOM 855 C C . THR A 1 107 ? 12.855 -21.204 -2.194 1.00 75.69 107 THR A C 1
ATOM 857 O O . THR A 1 107 ? 13.013 -21.134 -0.975 1.00 75.69 107 THR A O 1
ATOM 860 N N . GLU A 1 108 ? 13.452 -22.121 -2.953 1.00 81.31 108 GLU A N 1
ATOM 861 C CA . GLU A 1 108 ? 14.273 -23.214 -2.425 1.00 81.31 108 GLU A CA 1
ATOM 862 C C . GLU A 1 108 ? 15.549 -22.722 -1.736 1.00 81.31 108 GLU A C 1
ATOM 864 O O . GLU A 1 108 ? 15.952 -23.275 -0.720 1.00 81.31 108 GLU A O 1
ATOM 869 N N . LYS A 1 109 ? 16.192 -21.660 -2.238 1.00 76.50 109 LYS A N 1
ATOM 870 C CA . LYS A 1 109 ? 17.455 -21.172 -1.654 1.00 76.50 109 LYS A CA 1
ATOM 871 C C . LYS A 1 109 ? 17.278 -20.214 -0.482 1.00 76.50 109 LYS A C 1
ATOM 873 O O . LYS A 1 109 ? 18.120 -20.197 0.415 1.00 76.50 109 LYS A O 1
ATOM 878 N N 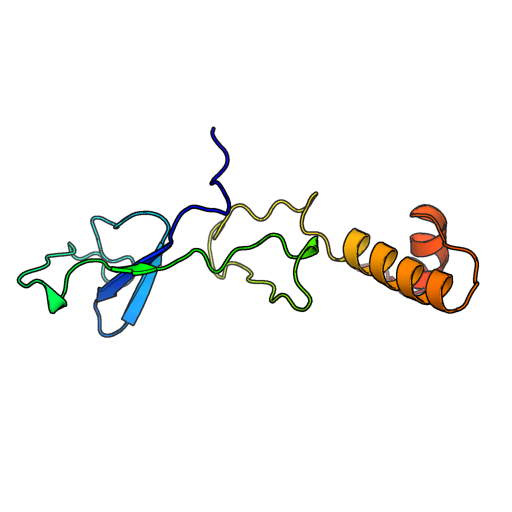. PHE A 1 110 ? 16.237 -19.385 -0.487 1.00 74.81 110 PHE A N 1
ATOM 879 C CA . PHE A 1 110 ? 16.151 -18.251 0.441 1.00 74.81 110 PHE A CA 1
ATOM 880 C C . PHE A 1 110 ? 14.927 -18.263 1.349 1.00 74.81 110 PHE A C 1
ATOM 882 O O . PHE A 1 110 ? 14.986 -17.659 2.423 1.00 74.81 110 PHE A O 1
ATOM 889 N N . VAL A 1 111 ? 13.850 -18.945 0.949 1.00 72.69 111 VAL A N 1
ATOM 890 C CA . VAL A 1 111 ? 12.587 -18.977 1.696 1.00 72.69 111 VAL A CA 1
ATOM 891 C C . VAL A 1 111 ? 12.485 -20.266 2.512 1.00 72.69 111 VAL A C 1
ATOM 893 O O . VAL A 1 111 ? 12.497 -20.201 3.740 1.00 72.69 111 VAL A O 1
ATOM 896 N N . ILE A 1 112 ? 12.480 -21.431 1.856 1.00 73.50 112 ILE A N 1
ATOM 897 C CA . ILE A 1 112 ? 12.313 -22.749 2.498 1.00 73.50 112 ILE A CA 1
ATOM 898 C C . ILE A 1 112 ? 13.366 -23.031 3.585 1.00 73.50 112 ILE A C 1
ATOM 900 O O . ILE A 1 112 ? 12.983 -23.430 4.687 1.00 73.50 112 ILE A O 1
ATOM 904 N N . PRO A 1 113 ? 14.670 -22.759 3.375 1.00 70.31 113 PRO A N 1
ATOM 905 C CA . PRO A 1 113 ? 15.693 -23.053 4.380 1.00 70.31 113 PRO A CA 1
ATOM 906 C C . PRO A 1 113 ? 15.546 -22.226 5.663 1.00 70.31 113 PRO A C 1
ATOM 908 O O . PRO A 1 113 ? 16.173 -22.533 6.674 1.00 70.31 113 PRO A O 1
ATOM 911 N N . ARG A 1 114 ? 14.750 -21.148 5.627 1.00 61.16 114 ARG A N 1
ATOM 912 C CA . ARG A 1 114 ? 14.550 -20.215 6.745 1.00 61.16 114 ARG A CA 1
ATOM 913 C C . ARG A 1 114 ? 13.139 -20.244 7.319 1.00 61.16 114 ARG A C 1
ATOM 915 O O . ARG A 1 114 ? 12.898 -19.621 8.351 1.00 61.16 114 ARG A O 1
ATOM 922 N N . THR A 1 115 ? 12.213 -20.968 6.700 1.00 65.56 115 THR A N 1
ATOM 923 C CA . THR A 1 115 ? 10.876 -21.164 7.259 1.00 65.56 115 THR A CA 1
ATOM 924 C C . THR A 1 115 ? 10.915 -22.178 8.398 1.00 65.56 115 THR A C 1
ATOM 926 O O . THR A 1 115 ? 11.391 -23.299 8.232 1.00 65.56 115 THR A O 1
ATOM 929 N N . ARG A 1 116 ? 10.389 -21.799 9.567 1.00 57.84 116 ARG A N 1
ATOM 930 C CA . ARG A 1 116 ? 10.076 -22.739 10.653 1.00 57.84 116 ARG A CA 1
ATOM 931 C C . ARG A 1 116 ? 8.619 -23.170 10.534 1.00 57.84 116 ARG A C 1
ATOM 933 O O . ARG A 1 116 ? 7.777 -22.357 10.159 1.00 57.84 116 ARG A O 1
ATOM 940 N N . LYS A 1 117 ? 8.322 -24.432 10.866 1.00 47.03 117 LYS A N 1
ATOM 941 C CA . LYS A 1 117 ? 6.932 -24.891 10.983 1.00 47.03 117 LYS A CA 1
ATOM 942 C C . LYS A 1 117 ? 6.207 -24.010 11.997 1.00 47.03 117 LYS A C 1
ATOM 944 O O . LYS A 1 117 ? 6.710 -23.811 13.101 1.00 47.03 117 LYS A O 1
ATOM 949 N N . ALA A 1 118 ? 5.052 -23.491 11.598 1.00 41.59 118 ALA A N 1
ATOM 950 C CA . ALA A 1 118 ? 4.104 -22.932 12.543 1.00 41.59 118 ALA A CA 1
ATOM 951 C C . ALA A 1 118 ? 3.555 -24.095 13.380 1.00 41.59 118 ALA A C 1
ATOM 953 O O . ALA A 1 118 ? 3.143 -25.109 12.808 1.00 41.59 118 ALA A O 1
ATOM 954 N N . SER A 1 119 ? 3.675 -23.968 14.702 1.00 46.31 119 SER A N 1
ATOM 955 C CA . SER A 1 119 ? 3.131 -24.906 15.687 1.00 46.31 119 SER A CA 1
ATOM 956 C C . SER A 1 119 ? 1.614 -24.998 15.605 1.00 46.31 119 SER A C 1
ATOM 958 O O . SER A 1 119 ? 0.987 -23.948 15.337 1.00 46.31 119 SER A O 1
#

Radius of gyration: 20.87 Å; chains: 1; bounding box: 49×54×30 Å

Secondary structure (DSSP, 8-state):
-----TTPPEEEEEETTEEEEESS--SB-TTT-PBP---SSTTSPEEE------TTTSS--PPP--SSS-SS---TTTS-HHHHHHHHHHHHHHHTTPPP--HHHHIIIIIGGGPPPP-

InterPro domains:
  IPR032016 MKRN2 opposite strand protein-like [PTHR33963] (1-74)
  IPR053921 MKRN2 opposite strand protein-like, C-terminal [PF16044] (73-118)
  IPR053922 MKRN2 opposite strand protein-like, N-terminal [PF22795] (9-36)

Organism: Micrurus corallinus (NCBI:txid54390)